Protein AF-A0A6A4NK30-F1 (afdb_monomer_lite)

pLDDT: mean 71.87, std 12.04, range [49.28, 93.62]

Struc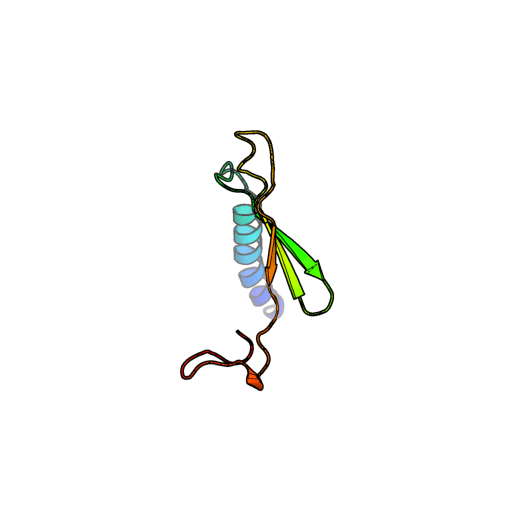ture (mmCIF, N/CA/C/O backbone):
data_AF-A0A6A4NK30-F1
#
_entry.id   AF-A0A6A4NK30-F1
#
loop_
_atom_site.group_PDB
_atom_site.id
_atom_site.type_symbol
_atom_site.label_atom_id
_atom_site.label_alt_id
_atom_site.label_comp_id
_atom_site.label_asym_id
_atom_site.label_entity_id
_atom_site.label_seq_id
_atom_site.pdbx_PDB_ins_code
_atom_site.Cartn_x
_atom_site.Cartn_y
_atom_site.Cartn_z
_atom_site.occupancy
_atom_site.B_iso_or_equiv
_atom_site.auth_seq_id
_atom_site.auth_comp_id
_atom_site.auth_asym_id
_atom_site.auth_atom_id
_atom_site.pdbx_PDB_model_num
ATOM 1 N N . MET A 1 1 ? 3.531 -8.286 -38.928 1.00 58.53 1 MET A N 1
ATOM 2 C CA . MET A 1 1 ? 4.758 -7.693 -38.344 1.00 58.53 1 MET A CA 1
ATOM 3 C C . MET A 1 1 ? 4.455 -6.559 -37.352 1.00 58.53 1 MET A C 1
ATOM 5 O O . MET A 1 1 ? 5.035 -6.572 -36.279 1.00 58.53 1 MET A O 1
ATOM 9 N N . ALA A 1 2 ? 3.499 -5.656 -37.624 1.00 60.94 2 ALA A N 1
ATOM 10 C CA . ALA A 1 2 ? 3.177 -4.506 -36.757 1.00 60.94 2 ALA A CA 1
ATOM 11 C C . ALA A 1 2 ? 2.581 -4.826 -35.362 1.00 60.94 2 ALA A C 1
ATOM 13 O O . ALA A 1 2 ? 2.760 -4.047 -34.431 1.00 60.94 2 ALA A O 1
ATOM 14 N N . ILE A 1 3 ? 1.930 -5.983 -35.180 1.00 69.44 3 ILE A N 1
ATOM 15 C CA . ILE A 1 3 ? 1.230 -6.334 -33.925 1.00 69.44 3 ILE A CA 1
ATOM 16 C C . ILE A 1 3 ? 2.164 -6.433 -32.699 1.00 69.44 3 ILE A C 1
ATOM 18 O O . ILE A 1 3 ? 1.717 -6.280 -31.569 1.00 69.44 3 ILE A O 1
ATOM 22 N N . ARG A 1 4 ? 3.467 -6.689 -32.909 1.00 78.12 4 ARG A N 1
ATOM 23 C CA . ARG A 1 4 ? 4.454 -6.884 -31.827 1.00 78.12 4 ARG A CA 1
ATOM 24 C C . ARG A 1 4 ? 5.092 -5.588 -31.327 1.00 78.12 4 ARG A C 1
ATOM 26 O O . ARG A 1 4 ? 5.773 -5.606 -30.311 1.00 78.12 4 ARG A O 1
ATOM 33 N N . ILE A 1 5 ? 4.876 -4.478 -32.030 1.00 86.81 5 ILE A N 1
ATOM 34 C CA . ILE A 1 5 ? 5.519 -3.196 -31.728 1.00 86.81 5 ILE A CA 1
ATOM 35 C C . ILE A 1 5 ? 4.867 -2.562 -30.495 1.00 86.81 5 ILE A C 1
ATOM 37 O O . ILE A 1 5 ? 5.559 -2.138 -29.580 1.00 86.81 5 ILE A O 1
ATOM 41 N N . ILE A 1 6 ? 3.536 -2.587 -30.425 1.00 89.62 6 ILE A N 1
ATOM 42 C CA . ILE A 1 6 ? 2.759 -2.014 -29.318 1.00 89.62 6 ILE A CA 1
ATOM 43 C C . ILE A 1 6 ? 3.180 -2.587 -27.947 1.00 89.62 6 ILE A C 1
ATOM 45 O O . ILE A 1 6 ? 3.541 -1.795 -27.078 1.00 89.62 6 ILE A O 1
ATOM 49 N N . PRO A 1 7 ? 3.222 -3.919 -27.721 1.00 88.69 7 PRO A N 1
ATOM 50 C CA . PRO A 1 7 ? 3.667 -4.457 -26.434 1.00 88.69 7 PRO A CA 1
ATOM 51 C C . PRO A 1 7 ? 5.147 -4.176 -26.141 1.00 88.69 7 PRO A C 1
ATOM 53 O O . PRO A 1 7 ? 5.494 -3.985 -24.982 1.00 88.69 7 PRO A O 1
ATOM 56 N N . MET A 1 8 ? 6.013 -4.083 -27.159 1.00 89.62 8 MET A N 1
ATOM 57 C CA . MET A 1 8 ? 7.425 -3.713 -26.975 1.00 89.62 8 MET A CA 1
ATOM 58 C C . MET A 1 8 ? 7.558 -2.296 -26.393 1.00 89.62 8 MET A C 1
ATOM 60 O O . MET A 1 8 ? 8.323 -2.080 -25.458 1.00 89.62 8 MET A O 1
ATOM 64 N N . PHE A 1 9 ? 6.768 -1.344 -26.898 1.00 90.69 9 PHE A N 1
ATOM 65 C CA . PHE A 1 9 ? 6.760 0.039 -26.411 1.00 90.69 9 PHE A CA 1
ATOM 66 C C . PHE A 1 9 ? 6.186 0.194 -25.000 1.00 90.69 9 PHE A C 1
ATOM 68 O O . PHE A 1 9 ? 6.553 1.140 -24.315 1.00 90.69 9 PHE A O 1
ATOM 75 N N . ILE A 1 10 ? 5.318 -0.719 -24.556 1.00 92.56 10 ILE A N 1
ATOM 76 C CA . ILE A 1 10 ? 4.783 -0.730 -23.184 1.00 92.56 10 ILE A CA 1
ATOM 77 C C . ILE A 1 10 ? 5.759 -1.435 -22.230 1.00 92.56 10 ILE A C 1
ATOM 79 O O . ILE A 1 10 ? 5.958 -0.994 -21.100 1.00 92.56 10 ILE A O 1
ATOM 83 N N . ALA A 1 11 ? 6.410 -2.505 -22.689 1.00 93.62 11 ALA A N 1
ATOM 84 C CA . ALA A 1 11 ? 7.346 -3.278 -21.881 1.00 93.62 11 ALA A CA 1
ATOM 85 C C . ALA A 1 11 ? 8.601 -2.474 -21.507 1.00 93.62 11 ALA A C 1
ATOM 87 O O . ALA A 1 11 ? 9.046 -2.543 -20.367 1.00 93.62 11 ALA A O 1
ATOM 88 N N . ILE A 1 12 ? 9.148 -1.678 -22.433 1.00 92.31 12 ILE A N 1
ATOM 89 C CA . ILE A 1 12 ? 10.358 -0.873 -22.195 1.00 92.31 12 ILE A CA 1
ATOM 90 C C . ILE A 1 12 ? 10.223 0.068 -20.974 1.00 92.31 12 ILE A C 1
ATOM 92 O O . ILE A 1 12 ? 11.045 -0.048 -20.063 1.00 92.31 12 ILE A O 1
ATOM 96 N N . PRO A 1 13 ? 9.214 0.961 -20.881 1.00 91.94 13 PRO A N 1
ATOM 97 C CA . PRO A 1 13 ? 9.040 1.813 -19.705 1.00 91.94 13 PRO A CA 1
ATOM 98 C C . PRO A 1 13 ? 8.624 1.021 -18.458 1.00 91.94 13 PRO A C 1
ATOM 100 O O . PRO A 1 13 ? 9.001 1.403 -17.355 1.00 91.94 13 PRO A O 1
ATOM 103 N N . SER A 1 14 ? 7.901 -0.097 -18.612 1.00 92.12 14 SER A N 1
ATOM 104 C CA . SER A 1 14 ? 7.527 -0.960 -17.484 1.00 92.12 14 SER A CA 1
ATOM 105 C C . SER A 1 14 ? 8.745 -1.588 -16.807 1.00 92.12 14 SER A C 1
ATOM 107 O O . SER A 1 14 ? 8.804 -1.617 -15.581 1.00 92.12 14 SER A O 1
ATOM 109 N N . PHE A 1 15 ? 9.716 -2.083 -17.581 1.00 91.44 15 PHE A N 1
ATOM 110 C CA . PHE A 1 15 ? 10.944 -2.649 -17.023 1.00 91.44 15 PHE A CA 1
ATOM 111 C C . PHE A 1 15 ? 11.833 -1.572 -16.408 1.00 91.44 15 PHE A C 1
ATOM 113 O O . PHE A 1 15 ? 12.369 -1.792 -15.328 1.00 91.44 15 PHE A O 1
ATOM 120 N N . ALA A 1 16 ? 11.953 -0.403 -17.044 1.00 89.69 16 ALA A N 1
ATOM 121 C CA . ALA A 1 16 ? 12.697 0.716 -16.465 1.00 89.69 16 ALA A CA 1
ATOM 122 C C . ALA A 1 16 ? 12.141 1.105 -15.084 1.00 89.69 16 ALA A 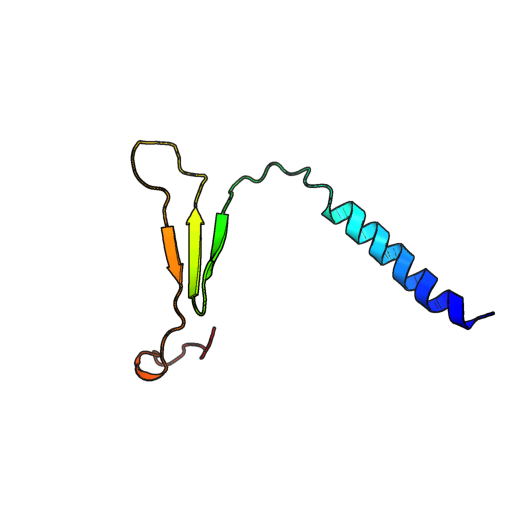C 1
ATOM 124 O O . ALA A 1 16 ? 12.899 1.219 -14.128 1.00 89.69 16 ALA A O 1
ATOM 125 N N . LEU A 1 17 ? 10.815 1.221 -14.967 1.00 87.50 17 LEU A N 1
ATOM 126 C CA . LEU A 1 17 ? 10.142 1.550 -13.713 1.00 87.50 17 LEU A CA 1
ATOM 127 C C . LEU A 1 17 ? 10.304 0.452 -12.651 1.00 87.50 17 LEU A C 1
ATOM 129 O O . LEU A 1 17 ? 10.544 0.772 -11.492 1.00 87.50 17 LEU A O 1
ATOM 133 N N . LEU A 1 18 ? 10.236 -0.823 -13.047 1.00 88.31 18 LEU A N 1
ATOM 134 C CA . LEU A 1 18 ? 10.491 -1.956 -12.152 1.00 88.31 18 LEU A CA 1
ATOM 135 C C . LEU A 1 18 ? 11.898 -1.884 -11.541 1.00 88.31 18 LEU A C 1
ATOM 137 O O . LEU A 1 18 ? 12.037 -1.970 -10.326 1.00 88.31 18 LEU A O 1
ATOM 141 N N . TYR A 1 19 ? 12.925 -1.685 -12.371 1.00 86.75 19 TYR A N 1
ATOM 142 C CA . TYR A 1 19 ? 14.307 -1.589 -11.894 1.00 86.75 19 TYR A CA 1
ATOM 143 C C . TYR A 1 19 ? 14.544 -0.352 -11.024 1.00 86.75 19 TYR A C 1
ATOM 145 O O . TYR A 1 19 ? 15.294 -0.429 -10.060 1.00 86.75 19 TYR A O 1
ATOM 153 N N . SER A 1 20 ? 13.884 0.771 -11.320 1.00 84.69 20 SER A N 1
ATOM 154 C CA . SER A 1 20 ? 13.970 1.969 -10.477 1.00 84.69 20 SER A CA 1
ATOM 155 C C . SER A 1 20 ? 13.277 1.814 -9.119 1.00 84.69 20 SER A C 1
ATOM 157 O O . SER A 1 20 ? 13.676 2.479 -8.172 1.00 84.69 20 SER A O 1
ATOM 159 N N . MET A 1 21 ? 12.237 0.979 -9.010 1.00 81.94 21 MET A N 1
ATOM 160 C CA . MET A 1 21 ? 11.545 0.713 -7.740 1.00 81.94 21 MET A CA 1
ATOM 161 C C . MET A 1 21 ? 12.269 -0.316 -6.863 1.00 81.94 21 MET A C 1
ATOM 163 O O . MET A 1 21 ? 12.149 -0.253 -5.644 1.00 81.94 21 MET A O 1
ATOM 167 N N . ASP A 1 22 ? 12.989 -1.259 -7.475 1.00 76.44 22 ASP A N 1
ATOM 168 C CA . ASP A 1 22 ? 13.760 -2.290 -6.763 1.00 76.44 22 ASP A CA 1
ATOM 169 C C . ASP A 1 22 ? 15.009 -1.716 -6.071 1.00 76.44 22 ASP A C 1
ATOM 171 O O . ASP A 1 22 ? 15.497 -2.277 -5.091 1.00 76.44 22 ASP A O 1
ATOM 175 N N . GLU A 1 23 ? 15.500 -0.558 -6.528 1.00 72.88 23 GLU A N 1
ATOM 176 C CA . GLU A 1 23 ? 16.563 0.194 -5.859 1.00 72.88 23 GLU A CA 1
ATOM 177 C C . GLU A 1 23 ? 16.051 0.799 -4.532 1.00 72.88 23 GLU A C 1
ATOM 179 O O . GLU A 1 23 ? 15.771 1.993 -4.408 1.00 72.88 23 GLU A O 1
ATOM 184 N N . VAL A 1 24 ? 15.954 -0.032 -3.490 1.00 64.12 24 VAL A N 1
ATOM 185 C CA . VAL A 1 24 ? 15.765 0.397 -2.094 1.00 64.12 24 VAL A CA 1
ATOM 186 C C . VAL A 1 24 ? 17.088 0.984 -1.580 1.00 64.12 24 VAL A C 1
ATOM 188 O O . VAL A 1 24 ? 17.765 0.409 -0.736 1.00 64.12 24 VAL A O 1
ATOM 191 N N . VAL A 1 25 ? 17.518 2.111 -2.152 1.00 59.31 25 VAL A N 1
ATOM 192 C CA . VAL A 1 25 ? 18.763 2.810 -1.757 1.00 59.31 25 VAL A CA 1
ATOM 193 C C . VAL A 1 25 ? 18.520 3.777 -0.598 1.00 59.31 25 VAL A C 1
ATOM 195 O O . VAL A 1 25 ? 19.456 4.276 0.020 1.00 59.31 25 VAL A O 1
ATOM 198 N N . VAL A 1 26 ? 17.258 4.056 -0.281 1.00 60.91 26 VAL A N 1
ATOM 199 C CA . VAL A 1 26 ? 16.905 4.917 0.843 1.00 60.91 26 VAL A CA 1
ATOM 200 C C . VAL A 1 26 ? 16.796 4.036 2.077 1.00 60.91 26 VAL A C 1
ATOM 202 O O . VAL A 1 26 ? 15.831 3.284 2.194 1.00 60.91 26 VAL A O 1
ATOM 205 N N . ASP A 1 27 ? 17.773 4.126 2.981 1.00 67.69 27 ASP A N 1
ATOM 206 C CA . ASP A 1 27 ? 17.637 3.594 4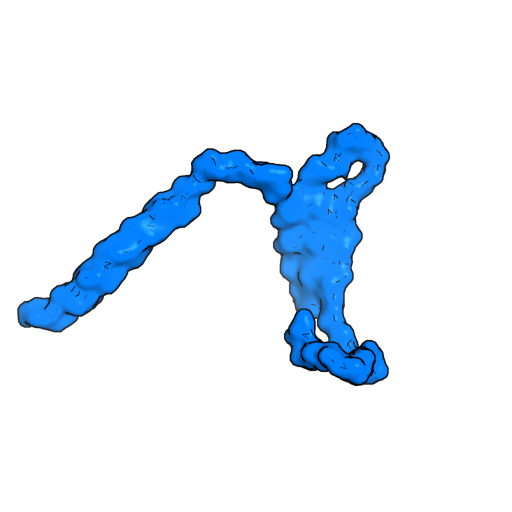.338 1.00 67.69 27 ASP A CA 1
ATOM 207 C C . ASP A 1 27 ? 16.289 4.072 4.910 1.00 67.69 27 ASP A C 1
ATOM 209 O O . ASP A 1 27 ? 16.084 5.286 5.065 1.00 67.69 27 ASP A O 1
ATOM 213 N N . PRO A 1 28 ? 15.324 3.164 5.151 1.00 68.31 28 PRO A N 1
ATOM 214 C CA . PRO A 1 28 ? 14.002 3.565 5.594 1.00 68.31 28 PRO A CA 1
ATOM 215 C C . PRO A 1 28 ? 14.117 4.147 7.001 1.00 68.31 28 PRO A C 1
ATOM 217 O O . PRO A 1 28 ? 14.536 3.468 7.930 1.00 68.31 28 PRO A O 1
ATOM 220 N N . ALA A 1 29 ? 13.721 5.410 7.163 1.00 71.50 29 ALA A N 1
ATOM 221 C CA . ALA A 1 29 ? 13.771 6.089 8.458 1.00 71.50 29 ALA A CA 1
ATOM 222 C C . ALA A 1 29 ? 12.774 5.528 9.488 1.00 71.50 29 ALA A C 1
ATOM 224 O O . ALA A 1 29 ? 12.884 5.876 10.655 1.00 71.50 29 ALA A O 1
ATOM 225 N N . ILE A 1 30 ? 11.769 4.761 9.035 1.00 70.06 30 ILE A N 1
ATOM 226 C CA . ILE A 1 30 ? 10.760 4.079 9.854 1.00 70.06 30 ILE A CA 1
ATOM 227 C C . ILE A 1 30 ? 10.392 2.757 9.175 1.00 70.06 30 ILE A C 1
ATOM 229 O O . ILE A 1 30 ? 10.125 2.732 7.971 1.00 70.06 30 ILE A O 1
ATOM 233 N N . THR A 1 31 ? 10.293 1.677 9.955 1.00 75.06 31 THR A N 1
ATOM 234 C CA . THR A 1 31 ? 9.744 0.386 9.505 1.00 75.06 31 THR A CA 1
ATOM 235 C C . THR A 1 31 ? 8.428 0.075 10.221 1.00 75.06 31 THR A C 1
ATOM 237 O O . THR A 1 31 ? 8.380 -0.011 11.450 1.00 75.06 31 THR A O 1
ATOM 240 N N . ILE A 1 32 ? 7.359 -0.125 9.442 1.00 76.25 32 ILE A N 1
ATOM 241 C CA . ILE A 1 32 ? 6.042 -0.558 9.928 1.00 76.25 32 ILE A CA 1
ATOM 242 C C . ILE A 1 32 ? 5.735 -1.921 9.322 1.00 76.25 32 ILE A C 1
ATOM 244 O O . ILE A 1 32 ? 5.812 -2.105 8.106 1.00 76.25 32 ILE A O 1
ATOM 248 N N . LYS A 1 33 ? 5.343 -2.868 10.166 1.00 76.38 33 LYS A N 1
ATOM 249 C CA . LYS A 1 33 ? 4.929 -4.202 9.751 1.00 76.38 33 LYS A CA 1
ATOM 250 C C . LYS A 1 33 ? 3.409 -4.303 9.816 1.00 76.38 33 LYS A C 1
ATOM 252 O O . LYS A 1 33 ? 2.821 -4.186 10.882 1.00 76.38 33 LYS A O 1
ATOM 257 N N . ALA A 1 34 ? 2.779 -4.525 8.667 1.00 78.81 34 ALA A N 1
ATOM 258 C CA . ALA A 1 34 ? 1.346 -4.788 8.569 1.00 78.81 34 ALA A CA 1
ATOM 259 C C . ALA A 1 34 ? 1.107 -6.304 8.473 1.00 78.81 34 ALA A C 1
ATOM 261 O O . ALA A 1 34 ? 1.565 -6.955 7.533 1.00 78.81 34 ALA A O 1
ATOM 262 N N . ILE A 1 35 ? 0.402 -6.872 9.449 1.00 79.88 35 ILE A N 1
ATOM 263 C CA . ILE A 1 35 ? 0.031 -8.285 9.521 1.00 79.88 35 ILE A CA 1
ATOM 264 C C . ILE A 1 35 ? -1.445 -8.402 9.142 1.00 79.88 35 ILE A C 1
ATOM 266 O O . ILE A 1 35 ? -2.331 -7.929 9.852 1.00 79.88 35 ILE A O 1
ATOM 270 N N . GLY A 1 36 ? -1.713 -9.027 7.998 1.00 79.94 36 GLY A N 1
ATOM 271 C CA . GLY A 1 36 ? -3.076 -9.315 7.562 1.00 79.94 36 GLY A CA 1
ATOM 272 C C . GLY A 1 36 ? -3.616 -10.570 8.239 1.00 79.94 36 GLY A C 1
ATOM 273 O O . GLY A 1 36 ? -3.110 -11.667 7.996 1.00 79.94 36 GLY A O 1
ATOM 274 N N . HIS A 1 37 ? -4.664 -10.416 9.041 1.00 76.25 37 HIS A N 1
ATOM 275 C CA . HIS A 1 37 ? -5.482 -11.515 9.542 1.00 76.25 37 HIS A CA 1
ATOM 276 C C . HIS A 1 37 ? -6.792 -11.601 8.744 1.00 76.25 37 HIS A C 1
ATOM 278 O O . HIS A 1 37 ? -7.084 -10.769 7.881 1.00 76.25 37 HIS A O 1
ATOM 284 N N . GLN A 1 38 ? -7.606 -12.627 8.994 1.00 70.75 38 GLN A N 1
ATOM 285 C CA . GLN A 1 38 ? -8.903 -12.731 8.334 1.00 70.75 38 GLN A CA 1
ATOM 286 C C . GLN A 1 38 ? -9.851 -11.646 8.879 1.00 70.75 38 GLN A C 1
ATOM 288 O O . GLN A 1 38 ? -10.309 -11.738 10.013 1.00 70.75 38 GLN A O 1
ATOM 293 N N . TRP A 1 39 ? -10.119 -10.632 8.044 1.00 66.19 39 TRP A N 1
ATOM 294 C CA . TRP A 1 39 ? -11.002 -9.474 8.290 1.00 66.19 39 TRP A CA 1
ATOM 295 C C . TRP A 1 39 ? -10.488 -8.375 9.235 1.00 66.19 39 TRP A C 1
ATOM 297 O O . TRP A 1 39 ? -11.244 -7.461 9.551 1.00 66.19 39 TRP A O 1
ATOM 307 N N . TYR A 1 40 ? -9.215 -8.407 9.629 1.00 69.38 40 TYR A N 1
ATOM 308 C CA . TYR A 1 40 ? -8.571 -7.298 10.342 1.00 69.38 40 TYR A CA 1
ATOM 309 C C . TYR A 1 40 ? -7.081 -7.214 10.005 1.00 69.38 40 TYR A C 1
ATOM 311 O O . TYR A 1 40 ? -6.477 -8.173 9.512 1.00 69.38 40 TYR A O 1
ATOM 319 N N . GLN A 1 41 ? -6.495 -6.045 10.232 1.00 73.38 41 GLN A N 1
ATOM 320 C CA . GLN A 1 41 ? -5.081 -5.784 9.973 1.00 73.38 41 GLN A CA 1
ATOM 321 C C . GLN A 1 41 ? -4.427 -5.315 11.264 1.00 73.38 41 GLN A C 1
ATOM 323 O O . GLN A 1 41 ? -4.912 -4.384 11.896 1.00 73.38 41 GLN A O 1
ATOM 328 N N . THR A 1 42 ? -3.319 -5.933 11.642 1.00 76.50 42 THR A N 1
ATOM 329 C CA . THR A 1 42 ? -2.529 -5.529 12.806 1.00 76.50 42 THR A CA 1
ATOM 330 C C . THR A 1 42 ? -1.298 -4.777 12.325 1.00 76.50 42 THR A C 1
ATOM 332 O O . THR A 1 42 ? -0.574 -5.267 11.460 1.00 76.50 42 THR A O 1
ATOM 335 N N . TYR A 1 43 ? -1.050 -3.591 12.868 1.00 77.50 43 TYR A N 1
ATOM 336 C CA . TYR A 1 43 ? 0.119 -2.778 12.547 1.00 77.50 43 TYR A CA 1
ATOM 337 C C . TYR A 1 43 ? 1.088 -2.781 13.726 1.00 77.50 43 TYR A C 1
ATOM 339 O O . TYR A 1 43 ? 0.710 -2.470 14.853 1.00 77.50 43 TYR A O 1
ATOM 347 N N . GLU A 1 44 ? 2.341 -3.130 13.455 1.00 73.25 44 GLU A N 1
ATOM 348 C CA . GLU A 1 44 ? 3.431 -3.194 14.424 1.00 73.25 44 GLU A CA 1
ATOM 349 C C . GLU A 1 44 ? 4.514 -2.180 14.027 1.00 73.25 44 GLU A C 1
ATOM 351 O O . GLU A 1 44 ? 5.067 -2.236 12.923 1.00 73.25 44 GLU A O 1
ATOM 356 N N . TYR A 1 45 ? 4.821 -1.245 14.926 1.00 70.44 45 TYR A N 1
ATOM 357 C CA . TYR A 1 45 ? 5.939 -0.314 14.773 1.00 70.44 45 TYR A CA 1
ATOM 358 C C . TYR A 1 45 ? 7.203 -0.938 15.365 1.00 70.44 45 TYR A C 1
ATOM 360 O O . TYR A 1 45 ? 7.315 -1.096 16.581 1.00 70.44 45 TYR A O 1
ATOM 368 N N . SER A 1 46 ? 8.165 -1.287 14.510 1.00 61.25 46 SER A N 1
ATOM 369 C CA . SER A 1 46 ? 9.377 -2.006 14.933 1.00 61.25 46 SER A CA 1
ATOM 370 C C . SER A 1 46 ? 10.558 -1.091 15.291 1.00 61.25 46 SER A C 1
ATOM 372 O O . SER A 1 46 ? 11.571 -1.584 15.780 1.00 61.25 46 SER A O 1
ATOM 374 N N . ASP A 1 47 ? 10.450 0.222 15.057 1.00 57.75 47 ASP A N 1
ATOM 375 C CA . ASP A 1 47 ? 11.607 1.135 15.065 1.00 57.75 47 ASP A CA 1
ATOM 376 C C . ASP A 1 47 ? 11.848 1.883 16.395 1.00 57.75 47 ASP A C 1
ATOM 378 O O . ASP A 1 47 ? 12.928 2.406 16.655 1.00 57.75 47 ASP A O 1
ATOM 382 N N . TYR A 1 48 ? 10.877 1.884 17.314 1.00 54.53 48 TYR A N 1
ATOM 383 C CA . TYR A 1 48 ? 11.029 2.503 18.639 1.00 54.53 48 TYR A CA 1
ATOM 384 C C . TYR A 1 48 ? 11.557 1.502 19.681 1.00 54.53 48 TYR A C 1
ATOM 386 O O . TYR A 1 48 ? 10.898 1.217 20.672 1.00 54.53 48 TYR A O 1
ATOM 394 N N . ASN A 1 49 ? 12.772 0.984 19.481 1.00 50.88 49 ASN A N 1
ATOM 395 C CA . ASN A 1 49 ? 13.499 0.163 20.468 1.00 50.88 49 ASN A CA 1
ATOM 396 C C . ASN A 1 49 ? 14.501 1.006 21.290 1.00 50.88 49 ASN A C 1
ATOM 398 O O . ASN A 1 49 ? 15.655 0.621 21.461 1.00 50.88 49 ASN A O 1
ATOM 402 N N . SER A 1 50 ? 14.114 2.203 21.750 1.00 49.44 50 SER A N 1
ATOM 403 C CA . SER A 1 50 ? 15.033 3.100 22.489 1.00 49.44 50 SER A CA 1
ATOM 404 C C . SER A 1 50 ? 14.943 2.994 24.012 1.00 49.44 50 SER A C 1
ATOM 406 O O . SER A 1 50 ? 15.773 3.566 24.715 1.00 49.44 50 SER A O 1
ATOM 408 N N . SER A 1 51 ? 13.968 2.280 24.562 1.00 49.28 51 SER A N 1
ATOM 409 C CA . SER A 1 51 ? 13.885 1.980 25.992 1.00 49.28 51 SER A CA 1
ATOM 410 C C . SER A 1 51 ? 13.013 0.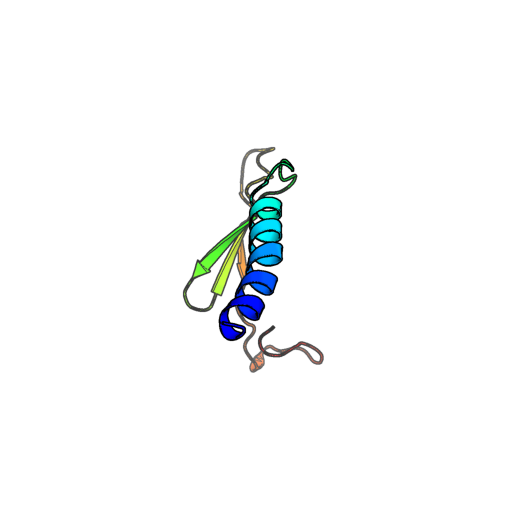747 26.157 1.00 49.28 51 SER A C 1
ATOM 412 O O . SER A 1 51 ? 12.018 0.624 25.451 1.00 49.28 51 SER A O 1
ATOM 414 N N . ASP A 1 52 ? 13.442 -0.163 27.025 1.00 51.94 52 ASP A N 1
ATOM 415 C CA . ASP A 1 52 ? 12.687 -1.301 27.546 1.00 51.94 52 ASP A CA 1
ATOM 416 C C . ASP A 1 52 ? 11.160 -1.088 27.472 1.00 51.94 52 ASP A C 1
ATOM 418 O O . ASP A 1 52 ? 10.644 -0.105 27.998 1.00 51.94 52 ASP A O 1
ATOM 422 N N . GLU A 1 53 ? 10.467 -2.056 26.866 1.00 51.22 53 GLU A N 1
ATOM 423 C CA . GLU A 1 53 ? 9.011 -2.258 26.894 1.00 51.22 53 GLU A CA 1
ATOM 424 C C . GLU A 1 53 ? 8.170 -1.588 25.784 1.00 51.22 53 GLU A C 1
ATOM 426 O O . GLU A 1 53 ? 7.680 -0.470 25.906 1.00 51.22 53 GLU A O 1
ATOM 431 N N . GLN A 1 54 ? 7.840 -2.437 24.797 1.00 49.62 54 GLN A N 1
ATOM 432 C CA . GLN A 1 54 ? 6.651 -2.436 23.926 1.00 49.62 54 GLN A CA 1
ATOM 433 C C . GLN A 1 54 ? 6.852 -1.881 22.509 1.00 49.62 54 GLN A C 1
ATOM 435 O O . GLN A 1 54 ? 6.767 -0.684 22.250 1.00 49.62 54 GLN A O 1
ATOM 440 N N . SER A 1 55 ? 6.987 -2.804 21.549 1.00 54.7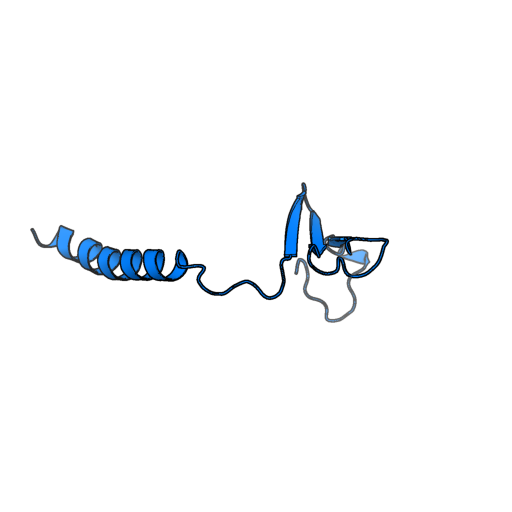2 55 SER A N 1
ATOM 441 C CA . SER A 1 55 ? 6.579 -2.546 20.171 1.00 54.72 55 SER A CA 1
ATOM 442 C C . SER A 1 55 ? 5.118 -2.086 20.179 1.00 54.72 55 SER A C 1
ATOM 444 O O . SER A 1 55 ? 4.215 -2.809 20.608 1.00 54.72 55 SER A O 1
ATOM 446 N N . LEU A 1 56 ? 4.878 -0.849 19.742 1.00 58.66 56 LEU A N 1
ATOM 447 C CA . LEU A 1 56 ? 3.532 -0.298 19.604 1.00 58.66 56 LEU A CA 1
ATOM 448 C C . LEU A 1 56 ? 2.790 -1.124 18.547 1.00 58.66 56 LEU A C 1
ATOM 450 O O . LEU A 1 56 ? 3.082 -1.029 17.353 1.00 58.66 56 LEU A O 1
ATOM 454 N N . THR A 1 57 ? 1.874 -1.970 19.015 1.00 61.47 57 THR A N 1
ATOM 455 C CA . THR A 1 57 ? 1.079 -2.883 18.192 1.00 61.47 57 THR A CA 1
ATOM 456 C C . THR A 1 57 ? -0.389 -2.519 18.349 1.00 61.47 57 THR A C 1
ATOM 458 O O . THR A 1 57 ? -0.893 -2.467 19.471 1.00 61.47 57 THR A O 1
ATOM 461 N N . PHE A 1 58 ? -1.071 -2.261 17.236 1.00 67.56 58 PHE A N 1
ATOM 462 C CA . PHE A 1 58 ? -2.493 -1.923 17.225 1.00 67.56 58 PHE A CA 1
ATOM 463 C C . PHE A 1 58 ? -3.234 -2.756 16.182 1.00 67.56 58 PHE A C 1
ATOM 465 O O . PHE A 1 58 ? -2.774 -2.898 15.048 1.00 67.56 58 PHE A O 1
ATOM 472 N N . ASP A 1 59 ? -4.407 -3.258 16.557 1.00 67.44 59 ASP A N 1
ATOM 473 C CA . ASP A 1 59 ? -5.318 -3.943 15.646 1.00 67.44 59 ASP A CA 1
ATOM 474 C C . ASP A 1 59 ? -6.299 -2.935 15.038 1.00 67.44 59 ASP A C 1
ATOM 476 O O . ASP A 1 59 ? -6.978 -2.191 15.748 1.00 67.44 59 ASP A O 1
ATOM 480 N N . SER A 1 60 ? -6.391 -2.923 13.712 1.00 67.25 60 SER A N 1
ATOM 481 C CA . SER A 1 60 ? -7.378 -2.165 12.954 1.00 67.25 60 SER A CA 1
ATOM 482 C C . SER A 1 60 ? -8.514 -3.094 12.530 1.00 67.25 60 SER A C 1
ATOM 484 O O . SER A 1 60 ? -8.333 -3.992 11.699 1.00 67.25 60 SER A O 1
ATOM 486 N N . TYR A 1 61 ? -9.688 -2.867 13.120 1.00 67.94 61 TYR A N 1
ATOM 487 C CA . TYR A 1 61 ? -10.946 -3.513 12.751 1.00 67.94 61 TYR A CA 1
ATOM 488 C C . TYR A 1 61 ? -11.805 -2.551 11.932 1.00 67.94 61 TYR A C 1
ATOM 490 O O . TYR A 1 61 ? -11.804 -1.343 12.168 1.00 67.94 61 TYR A O 1
ATOM 498 N N . THR A 1 62 ? -12.578 -3.089 10.990 1.00 70.00 62 THR A N 1
ATOM 499 C CA . THR A 1 62 ? -13.622 -2.312 10.317 1.00 70.00 62 THR A CA 1
ATOM 500 C C . THR A 1 62 ? -14.719 -1.963 11.320 1.00 70.00 62 THR A C 1
ATOM 502 O O . THR A 1 62 ? -15.239 -2.850 11.997 1.00 70.00 62 THR A O 1
ATOM 505 N N . ILE A 1 63 ? -15.076 -0.681 11.405 1.00 71.06 63 ILE A N 1
ATOM 506 C CA .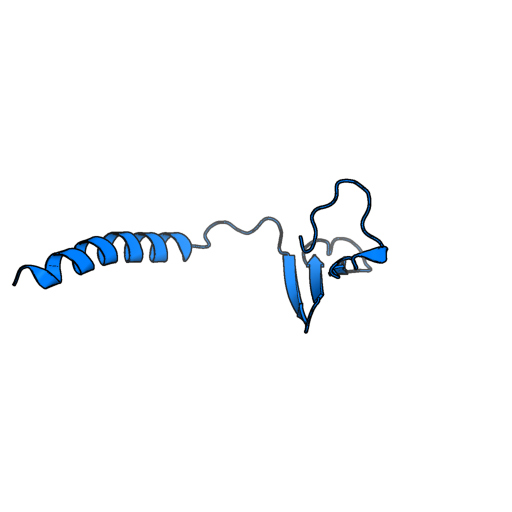 ILE A 1 63 ? -16.143 -0.210 12.292 1.00 71.06 63 ILE A CA 1
ATOM 507 C C . ILE A 1 63 ? -17.491 -0.739 11.763 1.00 71.06 63 ILE A C 1
ATOM 509 O O . ILE A 1 63 ? -17.787 -0.553 10.576 1.00 71.06 63 ILE A O 1
ATOM 513 N N . PRO A 1 64 ? -18.295 -1.430 12.593 1.00 69.12 64 PRO A N 1
ATOM 514 C CA . PRO A 1 64 ? -19.616 -1.907 12.202 1.00 69.12 64 PRO A CA 1
ATOM 515 C C . PRO A 1 64 ? -20.587 -0.741 11.988 1.00 69.12 64 PRO A C 1
ATOM 517 O O . PRO A 1 64 ? -20.428 0.333 12.559 1.00 69.12 64 PRO A O 1
ATOM 520 N N . GLU A 1 65 ? -21.617 -0.952 11.163 1.00 65.38 65 GLU A N 1
ATOM 521 C CA . GLU A 1 65 ? -22.520 0.134 10.754 1.00 65.38 65 GLU A CA 1
ATOM 522 C C . GLU A 1 65 ? -23.290 0.772 11.917 1.00 65.38 65 GLU A C 1
ATOM 524 O O . GLU A 1 65 ? -23.636 1.949 11.847 1.00 65.38 65 GLU A O 1
ATOM 529 N N . ASP A 1 66 ? -23.502 0.012 12.990 1.00 69.38 66 ASP A N 1
ATOM 530 C CA . ASP A 1 66 ? -24.201 0.457 14.195 1.00 69.38 66 ASP A CA 1
ATOM 531 C C . ASP A 1 66 ? -23.380 1.454 15.041 1.00 69.38 66 ASP A C 1
ATOM 533 O O . ASP A 1 66 ? -23.968 2.235 15.789 1.00 69.38 66 ASP A O 1
ATOM 537 N N . ASP A 1 67 ? -22.049 1.475 14.877 1.00 73.44 67 ASP A N 1
ATOM 538 C CA . ASP A 1 67 ? -21.116 2.350 15.608 1.00 73.44 67 ASP A CA 1
ATOM 539 C C . ASP A 1 67 ? -20.546 3.489 14.728 1.00 73.44 67 ASP A C 1
ATOM 541 O O . ASP A 1 67 ? -19.653 4.223 15.155 1.00 73.44 67 ASP A O 1
ATOM 545 N N . LEU A 1 68 ? -21.036 3.656 13.490 1.00 67.19 68 LEU A N 1
ATOM 546 C CA . LEU A 1 68 ? -20.576 4.713 12.578 1.00 67.19 68 LEU A CA 1
ATOM 547 C C . LEU A 1 68 ? -21.074 6.096 13.023 1.00 67.19 68 LEU A C 1
ATOM 549 O O . LEU A 1 68 ? -22.278 6.363 13.073 1.00 67.19 68 LEU A O 1
ATOM 553 N N . GLU A 1 69 ? -20.145 7.024 13.256 1.00 74.06 69 GLU A N 1
ATOM 554 C CA . GLU A 1 69 ? -20.490 8.415 13.543 1.00 74.06 69 GLU A CA 1
ATOM 555 C C . GLU A 1 69 ? -20.908 9.182 12.274 1.00 74.06 69 GLU A C 1
ATOM 557 O O . GLU A 1 69 ? -20.474 8.908 11.149 1.00 74.06 69 GLU A O 1
ATOM 562 N N . LEU A 1 70 ? -21.760 10.197 12.459 1.00 65.19 70 LEU A N 1
ATOM 563 C CA . LEU A 1 70 ? -22.303 11.035 11.388 1.00 65.19 70 LEU A CA 1
ATOM 564 C C . LEU A 1 70 ? -21.167 11.770 10.647 1.00 65.19 70 LEU A C 1
ATOM 566 O O . LEU A 1 70 ? -20.625 12.756 11.140 1.00 65.19 70 LEU A O 1
ATOM 570 N N . GLY A 1 71 ? -20.823 11.290 9.446 1.00 75.00 71 GLY A N 1
ATOM 571 C CA . GLY A 1 71 ? -19.757 11.845 8.600 1.00 75.00 71 GLY A CA 1
ATOM 572 C C . GLY A 1 71 ? -18.590 10.894 8.302 1.00 75.00 71 GLY A C 1
ATOM 573 O O . GLY A 1 71 ? -17.732 11.250 7.494 1.00 75.00 71 GLY A O 1
ATOM 574 N N . GLN A 1 72 ? -18.552 9.695 8.892 1.00 75.38 72 GLN A N 1
ATOM 575 C CA . GLN A 1 72 ? -17.525 8.690 8.591 1.00 75.38 72 GLN A CA 1
ATOM 576 C C . GLN A 1 72 ? -17.811 7.915 7.293 1.00 75.38 72 GLN A C 1
ATOM 578 O O . GLN A 1 72 ? -18.961 7.733 6.886 1.00 75.38 72 GLN A O 1
ATOM 583 N N . SER A 1 73 ? -16.742 7.464 6.624 1.00 64.69 73 SER A N 1
ATOM 584 C CA . SER A 1 73 ? -16.848 6.649 5.409 1.00 64.69 73 SER A CA 1
ATOM 585 C C . SER A 1 73 ? -17.097 5.191 5.773 1.00 64.69 73 SER A C 1
ATOM 587 O O . SER A 1 73 ? -16.357 4.583 6.533 1.00 64.69 73 SER A O 1
ATOM 589 N N . ARG A 1 74 ? -18.154 4.608 5.212 1.00 67.25 74 ARG A N 1
ATOM 590 C CA . ARG A 1 74 ? -18.490 3.199 5.427 1.00 67.25 74 ARG A CA 1
ATOM 591 C C . ARG A 1 74 ? -17.460 2.308 4.717 1.00 67.25 74 ARG A C 1
ATOM 593 O O . ARG A 1 74 ? -17.288 2.459 3.507 1.00 67.25 74 ARG A O 1
ATOM 600 N N . LEU A 1 75 ? -16.868 1.349 5.441 1.00 60.16 75 LEU A N 1
ATOM 601 C CA . LEU A 1 75 ? -15.869 0.372 4.952 1.00 60.16 75 LEU A CA 1
ATOM 602 C C . LEU A 1 75 ? -14.471 0.943 4.612 1.00 60.16 75 LEU A C 1
ATOM 604 O O . LEU A 1 75 ? -13.733 0.291 3.868 1.00 60.16 75 LEU A O 1
ATOM 608 N N . LEU A 1 76 ? -14.105 2.124 5.125 1.00 57.44 76 LEU A N 1
ATOM 609 C CA . LEU A 1 76 ? -12.801 2.785 4.932 1.00 57.44 76 LEU A CA 1
ATOM 610 C C . LEU A 1 76 ? -12.303 3.391 6.246 1.00 57.44 76 LEU A C 1
ATOM 612 O O . LEU A 1 76 ? -11.068 3.431 6.420 1.00 57.44 76 LEU A O 1
#

Sequence (76 aa):
MAIRIIPMFIAIPSFALLYSMDEVVVDPAITIKAIGHQWYQTYEYSDYNSSDEQSLTFDSYTIPEDDLELGQSRLL

Organism: Lupinus albus (NCBI:txid3870)

Radius of gyration: 21.44 Å; chains: 1; bounding box: 43×25×66 Å

Foldseek 3Di:
DPPPVVVVVVVVVVVVVVVVVVPPVDPDPWDWDWDDDVQKIKIWTPPPPPDDDDGDIDIGHQDDPVRDDDPDDHPD

InterPro domains:
  IPR002429 Cytochrome c oxidase subunit II-like C-terminal [PF00116] (30-76)
  IPR002429 Cytochrome c oxidase subunit II-like C-terminal [PS50857] (27-76)
  IPR008972 Cupredoxin [G3DSA:2.60.40.420] (27-76)
  IPR008972 Cupredoxin [SSF49503] (27-76)
  IPR011759 Cytochrome C oxidase subunit II, transmembrane domain [PS50999] (1-25)
  IPR045187 Cytochrome c/quinol oxidase subunit II [PTHR22888] (4-76)

Secondary structure (DSSP, 8-state):
-GGGHHHHHHHHHHHHHHHHHH---S--S--EEEEEETTEEEEEE-S--SSSS--EEEEEEPPPGGG--TTPPTT-